Protein AF-A0A9E8C448-F1 (afdb_monomer_lite)

pLDDT: mean 71.81, std 8.26, range [56.59, 84.69]

Structure (mmCIF, N/CA/C/O backbone):
data_AF-A0A9E8C448-F1
#
_entry.id   AF-A0A9E8C448-F1
#
loop_
_atom_site.group_PDB
_atom_site.id
_atom_site.type_symbol
_atom_site.label_atom_id
_atom_site.label_alt_id
_atom_site.label_comp_id
_atom_site.label_asym_id
_atom_site.label_entity_id
_atom_site.label_seq_id
_atom_site.pdbx_PDB_ins_code
_atom_site.Cartn_x
_atom_site.Cartn_y
_atom_site.Cartn_z
_atom_site.occupancy
_atom_site.B_iso_or_equiv
_atom_site.auth_seq_id
_atom_site.auth_comp_id
_atom_site.auth_asym_id
_atom_site.auth_atom_id
_atom_site.pdbx_PDB_model_num
ATOM 1 N N . MET A 1 1 ? -9.714 1.121 -8.027 1.00 59.44 1 MET A N 1
ATOM 2 C CA . MET A 1 1 ? -8.357 1.029 -7.443 1.00 59.44 1 MET A CA 1
ATOM 3 C C . MET A 1 1 ? -8.370 0.455 -6.028 1.00 59.44 1 MET A C 1
ATOM 5 O O . MET A 1 1 ? -7.911 -0.665 -5.869 1.00 59.44 1 MET A O 1
ATOM 9 N N . ALA A 1 2 ? -8.969 1.114 -5.027 1.00 58.19 2 ALA A N 1
ATOM 10 C CA . ALA A 1 2 ? -8.986 0.613 -3.639 1.00 58.19 2 ALA A CA 1
ATOM 11 C C . ALA A 1 2 ? -9.578 -0.806 -3.479 1.00 58.19 2 ALA A C 1
ATOM 13 O O . ALA A 1 2 ? -9.023 -1.637 -2.770 1.00 58.19 2 ALA A O 1
ATOM 14 N N . ARG A 1 3 ? -10.638 -1.137 -4.231 1.00 58.91 3 ARG A N 1
ATOM 15 C CA . ARG A 1 3 ? -11.245 -2.483 -4.218 1.00 58.91 3 ARG A CA 1
ATOM 16 C C . ARG A 1 3 ? -10.306 -3.605 -4.693 1.00 58.91 3 ARG A C 1
ATOM 18 O O . ARG A 1 3 ? -10.404 -4.716 -4.197 1.00 58.91 3 ARG A O 1
ATOM 25 N N . ALA A 1 4 ? -9.386 -3.323 -5.618 1.00 61.88 4 ALA A N 1
ATOM 26 C CA . ALA A 1 4 ? -8.399 -4.302 -6.085 1.00 61.88 4 ALA A CA 1
ATOM 27 C C . ALA A 1 4 ? -7.254 -4.489 -5.070 1.00 61.88 4 ALA A C 1
ATOM 29 O O . ALA A 1 4 ? -6.722 -5.582 -4.917 1.00 61.88 4 ALA A O 1
ATOM 30 N N . VAL A 1 5 ? -6.936 -3.442 -4.300 1.00 60.66 5 VAL A N 1
ATOM 31 C CA . VAL A 1 5 ? -5.997 -3.523 -3.169 1.00 60.66 5 VAL A CA 1
ATOM 32 C C . VAL A 1 5 ? -6.568 -4.375 -2.034 1.00 60.66 5 VAL A C 1
ATOM 34 O O . VAL A 1 5 ? -5.846 -5.197 -1.484 1.00 60.66 5 VAL A O 1
ATOM 37 N N . ILE A 1 6 ? -7.860 -4.227 -1.726 1.00 61.69 6 ILE A N 1
ATOM 38 C CA . ILE A 1 6 ? -8.542 -5.013 -0.682 1.00 61.69 6 ILE A CA 1
ATOM 39 C C . ILE A 1 6 ? -8.675 -6.495 -1.077 1.00 61.69 6 ILE A C 1
ATOM 41 O O . ILE A 1 6 ? -8.551 -7.360 -0.220 1.00 61.69 6 ILE A O 1
ATOM 45 N N . ARG A 1 7 ? -8.860 -6.808 -2.369 1.00 69.31 7 ARG A N 1
ATOM 46 C CA . ARG A 1 7 ? -8.888 -8.198 -2.868 1.00 69.31 7 ARG A CA 1
ATOM 47 C C . ARG A 1 7 ? -7.528 -8.907 -2.875 1.00 69.31 7 ARG A C 1
ATOM 49 O O . ARG A 1 7 ? -7.499 -10.111 -3.088 1.00 69.31 7 ARG A O 1
ATOM 56 N N . GLY A 1 8 ? -6.422 -8.191 -2.659 1.00 65.44 8 GLY A N 1
ATOM 57 C CA . GLY A 1 8 ? -5.077 -8.776 -2.662 1.00 65.44 8 GLY A CA 1
ATOM 58 C C . GLY A 1 8 ? -4.389 -8.827 -4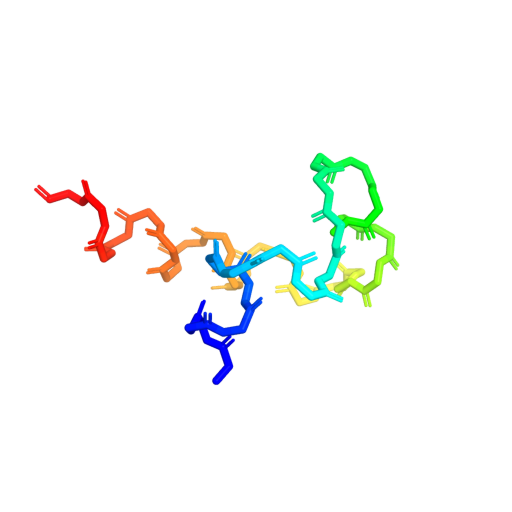.031 1.00 65.44 8 GLY A C 1
ATOM 59 O O . GLY A 1 8 ? -3.289 -9.365 -4.121 1.00 65.44 8 GLY A O 1
ATOM 60 N N . ASP A 1 9 ? -4.947 -8.199 -5.078 1.00 68.38 9 ASP A N 1
ATOM 61 C CA . ASP A 1 9 ? -4.361 -8.187 -6.439 1.00 68.38 9 ASP A CA 1
ATOM 62 C C . ASP A 1 9 ? -2.957 -7.534 -6.484 1.00 68.38 9 ASP A C 1
ATOM 64 O O . ASP A 1 9 ? -2.178 -7.723 -7.422 1.00 68.38 9 ASP A O 1
ATOM 68 N N . TYR A 1 10 ? -2.610 -6.757 -5.451 1.00 60.12 10 TYR A N 1
ATOM 69 C CA . TYR A 1 10 ? -1.317 -6.083 -5.297 1.00 60.12 10 TYR A CA 1
ATOM 70 C C . TYR A 1 10 ? -0.375 -6.765 -4.288 1.00 60.12 10 TYR A C 1
ATOM 72 O O . TYR A 1 10 ? 0.675 -6.197 -3.982 1.00 60.12 10 TYR A O 1
ATOM 80 N N . GLY A 1 11 ? -0.725 -7.954 -3.787 1.00 64.56 11 GLY A N 1
ATOM 81 C CA . GLY A 1 11 ? 0.009 -8.647 -2.727 1.00 64.56 11 GLY A CA 1
ATOM 82 C C . GLY A 1 11 ? -0.170 -8.004 -1.343 1.00 64.56 11 GLY A C 1
ATOM 83 O O . GLY A 1 11 ? -0.768 -6.935 -1.194 1.00 64.56 11 GLY A O 1
ATOM 84 N N . ASN A 1 12 ? 0.364 -8.658 -0.310 1.00 66.94 12 ASN A N 1
ATOM 85 C CA . ASN A 1 12 ? 0.248 -8.224 1.086 1.00 66.94 12 ASN A CA 1
ATOM 86 C C . ASN A 1 12 ? 1.551 -7.564 1.565 1.00 66.94 12 ASN A C 1
ATOM 88 O O . ASN A 1 12 ? 2.643 -7.967 1.168 1.00 66.94 12 ASN A O 1
ATOM 92 N N . GLY A 1 13 ? 1.445 -6.546 2.427 1.00 69.75 13 GLY A N 1
ATOM 93 C CA . GLY A 1 13 ?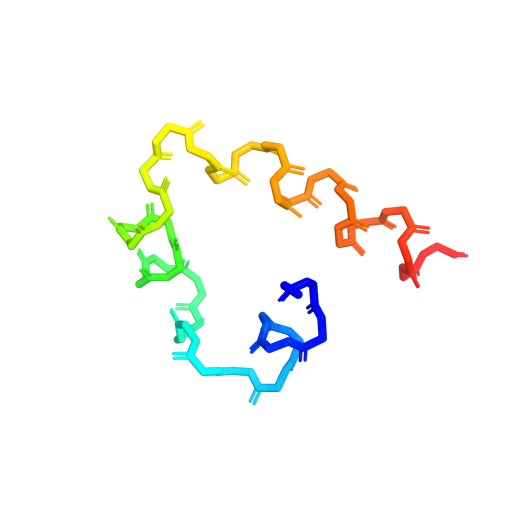 2.600 -5.908 3.071 1.00 69.75 13 GLY A CA 1
ATOM 94 C C . GLY A 1 13 ? 3.585 -5.261 2.088 1.00 69.75 13 GLY A C 1
ATOM 95 O O . GLY A 1 13 ? 3.265 -4.264 1.434 1.00 69.75 13 GLY A O 1
ATOM 96 N 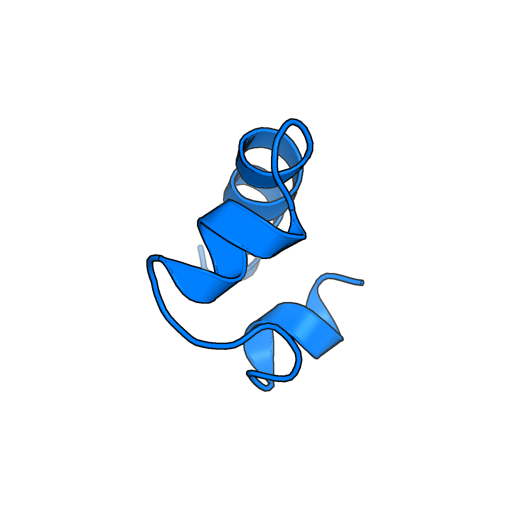N . ASP A 1 14 ? 4.791 -5.822 1.993 1.00 70.62 14 ASP A N 1
ATOM 97 C CA . ASP A 1 14 ? 5.911 -5.242 1.242 1.00 70.62 14 ASP A CA 1
ATOM 98 C C . ASP A 1 14 ? 5.736 -5.277 -0.277 1.00 70.62 14 ASP A C 1
ATOM 100 O O . ASP A 1 14 ? 6.242 -4.396 -0.976 1.00 70.62 14 ASP A O 1
ATOM 104 N N . GLU A 1 15 ? 4.984 -6.238 -0.818 1.00 74.12 15 GLU A N 1
ATOM 105 C CA . GLU A 1 15 ? 4.733 -6.279 -2.260 1.00 74.12 15 GLU A CA 1
ATOM 106 C C . GLU A 1 15 ? 3.828 -5.126 -2.706 1.00 74.12 15 GLU A C 1
ATOM 108 O O . GLU A 1 15 ? 4.118 -4.442 -3.693 1.00 74.12 15 GLU A O 1
ATOM 113 N N . ARG A 1 16 ? 2.817 -4.810 -1.893 1.00 70.00 16 ARG A N 1
ATOM 114 C CA . ARG A 1 16 ? 1.968 -3.632 -2.083 1.00 70.00 16 ARG A CA 1
ATOM 115 C C . ARG A 1 16 ? 2.793 -2.347 -2.017 1.00 70.00 16 ARG A C 1
ATOM 117 O O . ARG A 1 16 ? 2.613 -1.455 -2.847 1.00 70.00 16 ARG A O 1
ATOM 124 N N . LYS A 1 17 ? 3.735 -2.268 -1.073 1.00 70.19 17 LYS A N 1
ATOM 125 C CA . LYS A 1 17 ? 4.662 -1.135 -0.926 1.00 70.19 17 LYS A CA 1
ATOM 126 C C . LYS A 1 17 ? 5.581 -0.984 -2.139 1.00 70.19 17 LYS A C 1
ATOM 128 O O . LYS A 1 17 ? 5.753 0.124 -2.647 1.00 70.19 17 LYS A O 1
ATOM 133 N N . ARG A 1 18 ? 6.101 -2.095 -2.669 1.00 78.38 18 ARG A N 1
ATOM 134 C CA . ARG A 1 18 ? 6.986 -2.109 -3.843 1.00 78.38 18 ARG A CA 1
ATOM 135 C C . ARG A 1 18 ? 6.256 -1.770 -5.147 1.00 78.38 18 ARG A C 1
ATOM 137 O O . ARG A 1 18 ? 6.831 -1.067 -5.975 1.00 78.38 18 ARG A O 1
ATOM 144 N N . ARG A 1 19 ? 5.015 -2.237 -5.336 1.00 75.88 19 ARG A N 1
ATOM 145 C CA . ARG A 1 19 ? 4.210 -1.961 -6.544 1.00 75.88 19 ARG A CA 1
ATOM 146 C C . ARG A 1 19 ? 3.681 -0.531 -6.583 1.00 75.88 19 ARG A C 1
ATOM 148 O O . ARG A 1 19 ? 3.691 0.090 -7.639 1.00 75.88 19 ARG A O 1
ATOM 155 N N . LEU A 1 20 ? 3.241 -0.004 -5.441 1.00 74.94 20 LEU A N 1
ATOM 156 C CA . LEU A 1 20 ? 2.690 1.350 -5.374 1.00 74.94 20 LEU A CA 1
ATOM 157 C C . LEU A 1 20 ? 3.777 2.427 -5.282 1.00 74.94 20 LEU A C 1
ATOM 159 O O . LEU A 1 20 ? 3.514 3.561 -5.670 1.00 74.94 20 LEU A O 1
ATOM 163 N N . ARG A 1 21 ? 4.993 2.093 -4.822 1.00 78.25 21 ARG A N 1
ATOM 164 C CA . ARG A 1 21 ? 6.123 3.029 -4.658 1.00 78.25 21 ARG A CA 1
ATOM 165 C C . ARG A 1 21 ? 5.669 4.354 -4.023 1.00 78.25 21 ARG A C 1
ATOM 167 O O . ARG A 1 21 ? 5.203 4.356 -2.888 1.00 78.25 21 ARG A O 1
ATOM 174 N N . SER A 1 22 ? 5.763 5.466 -4.753 1.00 81.00 22 SER A N 1
ATOM 175 C CA . SER A 1 22 ? 5.362 6.807 -4.306 1.00 81.00 22 SER A CA 1
ATOM 176 C C . SER A 1 22 ? 3.860 6.945 -4.041 1.00 81.00 22 SER A C 1
ATOM 178 O O . SER A 1 22 ? 3.458 7.774 -3.232 1.00 81.00 22 SER A O 1
ATOM 180 N N . TYR A 1 23 ? 3.024 6.116 -4.666 1.00 77.44 23 TYR A N 1
ATOM 181 C CA . TYR A 1 23 ? 1.573 6.113 -4.474 1.00 77.44 23 TYR A CA 1
ATOM 182 C C . TYR A 1 23 ? 1.122 5.309 -3.254 1.00 77.44 23 TYR A C 1
ATOM 184 O O . TYR A 1 23 ? -0.064 5.324 -2.925 1.00 77.44 23 TYR A O 1
ATOM 192 N N . TYR A 1 24 ? 2.035 4.607 -2.571 1.00 78.44 24 TYR A N 1
ATOM 193 C CA . TYR A 1 24 ? 1.680 3.770 -1.427 1.00 78.44 24 TYR A CA 1
ATOM 194 C C . TYR A 1 24 ? 1.003 4.575 -0.318 1.00 78.44 24 TYR A C 1
ATOM 196 O O . TYR A 1 24 ? -0.020 4.141 0.199 1.00 78.44 24 TYR A O 1
ATOM 204 N N . SER A 1 25 ? 1.531 5.758 0.009 1.00 80.06 25 SER A N 1
ATOM 205 C CA . SER A 1 25 ? 0.967 6.629 1.045 1.00 80.06 25 SER A CA 1
ATOM 206 C C . SER A 1 25 ? -0.473 7.032 0.718 1.00 80.06 25 SER A C 1
ATOM 208 O O . SER A 1 25 ? -1.368 6.813 1.525 1.00 80.06 25 SER A O 1
ATOM 210 N N . ILE A 1 26 ? -0.717 7.519 -0.501 1.00 83.75 26 ILE A N 1
ATOM 211 C CA . ILE A 1 26 ? -2.039 7.969 -0.966 1.00 83.75 26 ILE A CA 1
ATOM 212 C C . ILE A 1 26 ? -3.050 6.815 -0.958 1.00 83.75 26 ILE A C 1
ATOM 214 O O . ILE A 1 26 ? -4.201 6.978 -0.549 1.00 83.75 26 ILE A O 1
ATOM 218 N N . VAL A 1 27 ? -2.631 5.633 -1.414 1.00 79.88 27 VAL A N 1
ATOM 219 C CA . VAL A 1 27 ? -3.497 4.450 -1.457 1.00 79.88 27 VAL A CA 1
ATOM 220 C C . VAL A 1 27 ? -3.768 3.912 -0.054 1.00 79.88 27 VAL A C 1
ATOM 222 O O . VAL A 1 27 ? -4.905 3.544 0.229 1.00 79.88 27 VAL A O 1
ATOM 225 N N . GLN A 1 28 ? -2.768 3.896 0.830 1.00 77.62 28 GLN A N 1
ATOM 226 C CA . GLN A 1 28 ? -2.930 3.430 2.206 1.00 77.62 28 GLN A CA 1
ATOM 227 C C . GLN A 1 28 ? -3.870 4.338 3.005 1.00 77.62 28 GLN A C 1
ATOM 229 O O . GLN A 1 28 ? -4.718 3.820 3.727 1.00 77.62 28 GLN A O 1
ATOM 234 N N . THR A 1 29 ? -3.780 5.661 2.836 1.00 84.69 29 THR A N 1
ATOM 235 C C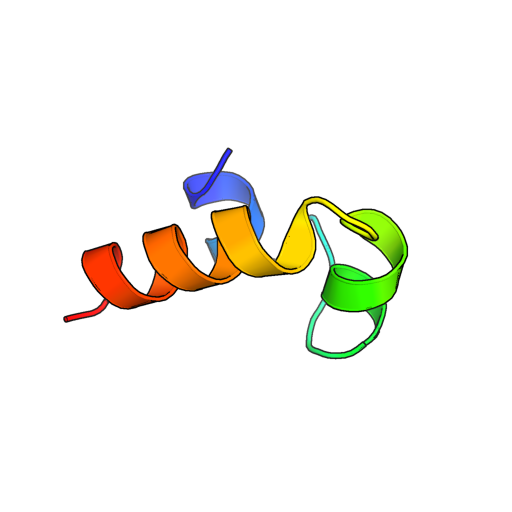A . THR A 1 29 ? -4.698 6.609 3.486 1.00 84.69 29 THR A CA 1
ATOM 236 C C . THR A 1 29 ? -6.145 6.332 3.093 1.00 84.69 29 THR A C 1
ATOM 238 O O . THR A 1 29 ? -6.987 6.148 3.965 1.00 84.69 29 THR A O 1
ATOM 241 N N . ARG A 1 30 ? -6.426 6.172 1.794 1.00 83.06 30 ARG A N 1
ATOM 242 C CA . ARG A 1 30 ? -7.780 5.841 1.318 1.00 83.06 30 ARG A CA 1
ATOM 243 C C . ARG A 1 30 ? -8.280 4.486 1.813 1.00 83.06 30 ARG A C 1
ATOM 245 O O . ARG A 1 30 ? -9.466 4.328 2.064 1.00 83.06 30 ARG A O 1
ATOM 252 N N . VAL A 1 31 ? -7.401 3.488 1.921 1.00 79.06 31 VAL A N 1
ATOM 253 C CA . VAL A 1 31 ? -7.775 2.173 2.469 1.00 79.06 31 VAL A CA 1
ATOM 254 C C . VAL A 1 31 ? -8.150 2.290 3.946 1.00 79.06 31 VAL A C 1
ATOM 256 O O . VAL A 1 31 ? -9.144 1.696 4.351 1.00 79.06 31 VAL A O 1
ATOM 259 N N . ASN A 1 32 ? -7.405 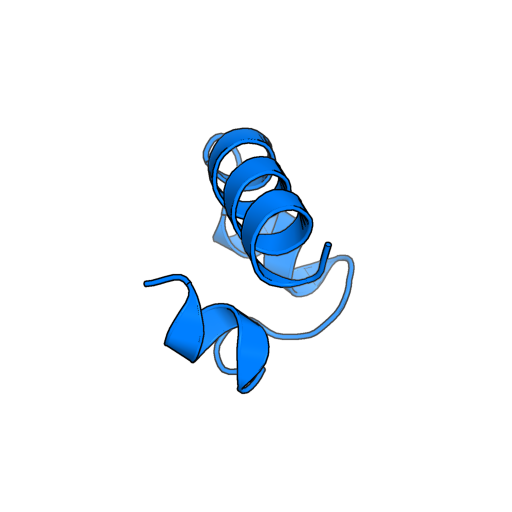3.077 4.725 1.00 82.06 32 ASN A N 1
ATOM 260 C CA . ASN A 1 32 ? -7.713 3.319 6.134 1.00 82.06 32 ASN A CA 1
ATOM 261 C C . ASN A 1 32 ? -9.038 4.084 6.303 1.00 82.06 32 ASN A C 1
ATOM 263 O O . ASN A 1 32 ? -9.823 3.724 7.168 1.00 82.06 32 ASN A O 1
ATOM 267 N N . GLU A 1 33 ? -9.323 5.074 5.450 1.00 80.12 33 GLU A N 1
ATOM 268 C CA . GLU A 1 33 ? -10.605 5.805 5.447 1.00 80.12 33 GLU A CA 1
ATOM 269 C C . GLU A 1 33 ? -11.814 4.905 5.142 1.00 80.12 33 GLU A C 1
ATOM 271 O O . GLU A 1 33 ? -12.901 5.151 5.647 1.00 80.12 33 GLU A O 1
ATOM 276 N N . MET A 1 34 ? -11.645 3.868 4.315 1.00 73.56 34 MET A N 1
ATOM 277 C CA . MET A 1 34 ? -12.727 2.943 3.940 1.00 73.56 34 MET A CA 1
ATOM 278 C C . MET A 1 34 ? -12.957 1.804 4.947 1.00 73.56 34 MET A C 1
ATOM 280 O O . MET A 1 34 ? -13.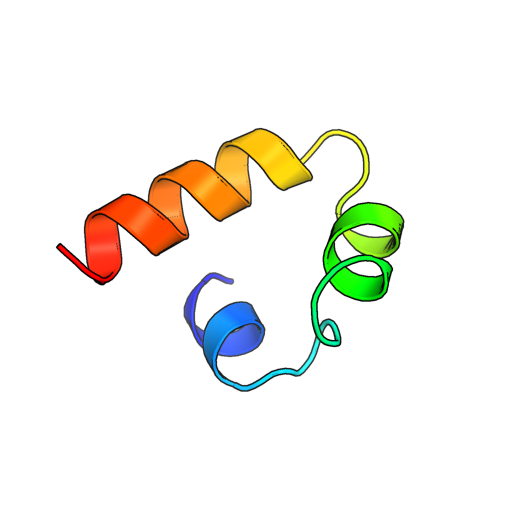950 1.091 4.820 1.00 73.56 34 MET A O 1
ATOM 284 N N . LEU A 1 35 ? -12.016 1.578 5.868 1.00 70.31 35 LEU A N 1
ATOM 285 C CA . LEU A 1 35 ? -12.069 0.529 6.897 1.00 70.31 35 LEU A CA 1
ATOM 286 C C . LEU A 1 35 ? -12.347 1.086 8.302 1.00 70.31 35 LEU A C 1
ATOM 288 O O . LEU A 1 35 ? -12.415 0.304 9.250 1.00 70.31 35 LEU A O 1
ATOM 292 N N . SER A 1 36 ? -12.468 2.411 8.420 1.00 56.59 36 SER A N 1
ATOM 293 C CA . SER A 1 36 ? -12.935 3.099 9.623 1.00 56.59 36 SER A CA 1
ATOM 294 C C . SER A 1 36 ? -14.457 3.086 9.698 1.00 56.59 36 SER A C 1
ATOM 296 O O . SER A 1 36 ? -14.949 3.092 10.845 1.00 56.59 36 SER A O 1
#

Radius of gyration: 8.98 Å; chains: 1; bounding box: 20×17×17 Å

Secondary structure (DSSP, 8-state):
-HHHHHTTTT-STHHHHHHHGGGHHHHHHHHHHHH-

Foldseek 3Di:
DLVCVVVQVQHDDVSVCVVCPVNSVVSVVVNVVVVD

Sequence (36 aa):
MARAVIRGDYGNGDERKRRLRSYYSIVQTRVNEMLS